Protein AF-A0A1A8HT46-F1 (afdb_monomer_lite)

Organism: Nothobranchius kuhntae (NCBI:txid321403)

Foldseek 3Di:
DWDDDPPDTADDEDPQFDDRPSPHGHFDPFDDADPAWGKDWPDDGGGPPIDIDHDGDPPDDDDDDDD

InterPro domains:
  IPR000436 Sushi/SCR/CCP domain [PF00084] (28-65)
  IPR000436 Sushi/SCR/CCP domain [cd00033] (28-66)
  IPR000742 EGF-like domain [PS00022] (11-22)
  IPR000742 EGF-like domain [PS01186] (11-22)
  IPR000742 EGF-like domain [PS50026] (1-23)
  IPR035976 Sushi/SCR/CCP superfamily [SSF57535] (26-66)

Secondary structure (DSSP, 8-state):
-EEEETTEEEE-PPTTEESTTS-EEPBPPPPPPPTTEEEEESSSTTBTT--EEEEEPTT----S---

Radius of gyration: 18.0 Å; chains: 1; bounding box: 32×15×56 Å

Sequence (67 aa):
RCVETINHSACLCEPGFIGNRCQTAKECPPLSPPENGYLKCSEGSSKFNTTCQFKCHPGFLLTGSSA

Structure (mmCIF, N/CA/C/O backbone):
data_AF-A0A1A8HT46-F1
#
_entry.id   AF-A0A1A8HT46-F1
#
loop_
_atom_site.group_PDB
_atom_site.id
_atom_site.type_symbol
_atom_site.label_atom_id
_atom_site.label_alt_id
_atom_site.label_comp_id
_atom_site.label_asym_id
_atom_site.label_entity_id
_atom_site.label_seq_id
_atom_site.pdbx_PDB_ins_code
_atom_site.Cartn_x
_atom_site.Cartn_y
_atom_site.Cartn_z
_atom_site.occupancy
_atom_site.B_iso_or_equiv
_atom_site.auth_seq_id
_atom_site.auth_comp_id
_atom_site.auth_asym_id
_atom_site.auth_atom_id
_atom_site.pdbx_PDB_model_num
ATOM 1 N N . ARG A 1 1 ? 14.632 -6.413 -17.774 1.00 73.69 1 ARG A N 1
ATOM 2 C CA . ARG A 1 1 ? 15.513 -6.992 -18.830 1.00 73.69 1 ARG A CA 1
ATOM 3 C C . ARG A 1 1 ? 15.129 -6.405 -20.183 1.00 73.69 1 ARG A C 1
ATOM 5 O O . ARG A 1 1 ? 13.987 -6.586 -20.573 1.00 73.69 1 ARG A O 1
ATOM 12 N N . CYS A 1 2 ? 16.021 -5.720 -20.900 1.00 79.25 2 CYS A N 1
ATOM 13 C CA . CYS A 1 2 ? 15.690 -5.198 -22.233 1.00 79.25 2 CYS A CA 1
ATOM 14 C C . CYS A 1 2 ? 16.057 -6.208 -23.321 1.00 79.25 2 CYS A C 1
ATOM 16 O O . CYS A 1 2 ? 17.097 -6.856 -23.244 1.00 79.25 2 CYS A O 1
ATOM 18 N N . VAL A 1 3 ? 15.141 -6.406 -24.263 1.00 82.62 3 VAL A N 1
ATOM 19 C CA . VAL A 1 3 ? 15.261 -7.328 -25.387 1.00 82.62 3 VAL A CA 1
ATOM 20 C C . VAL A 1 3 ? 15.159 -6.528 -26.680 1.00 82.62 3 VAL A C 1
ATOM 22 O O . VAL A 1 3 ? 14.280 -5.681 -26.845 1.00 82.62 3 VAL A O 1
ATOM 25 N N . GLU A 1 4 ? 16.088 -6.768 -27.592 1.00 74.81 4 GLU A N 1
ATOM 26 C CA . GLU A 1 4 ? 16.063 -6.159 -28.916 1.00 74.81 4 GLU A CA 1
ATOM 27 C C . GLU A 1 4 ? 15.132 -6.975 -29.817 1.00 74.81 4 GLU A C 1
ATOM 29 O O . GLU A 1 4 ? 15.327 -8.174 -30.013 1.00 74.81 4 GLU A O 1
ATOM 34 N N . THR A 1 5 ? 14.079 -6.335 -30.324 1.00 71.19 5 THR A N 1
ATOM 35 C CA . THR A 1 5 ? 13.186 -6.903 -31.348 1.00 71.19 5 THR A CA 1
ATOM 36 C C . THR A 1 5 ? 13.449 -6.221 -32.694 1.00 71.19 5 THR A C 1
ATOM 38 O O . THR A 1 5 ? 14.081 -5.167 -32.723 1.00 71.19 5 THR A O 1
ATOM 41 N N . ILE A 1 6 ? 12.951 -6.785 -33.805 1.00 73.00 6 ILE A N 1
ATOM 42 C CA . ILE A 1 6 ? 13.305 -6.426 -35.202 1.00 73.00 6 ILE A CA 1
ATOM 43 C C . ILE A 1 6 ? 13.010 -4.948 -35.592 1.00 73.00 6 ILE A C 1
ATOM 45 O O . ILE A 1 6 ? 13.358 -4.534 -36.691 1.00 73.00 6 ILE A O 1
ATOM 49 N N . ASN A 1 7 ? 12.456 -4.100 -34.711 1.00 61.19 7 ASN A N 1
ATOM 50 C CA . ASN A 1 7 ? 12.484 -2.638 -34.910 1.00 61.19 7 ASN A CA 1
ATOM 51 C C . ASN A 1 7 ? 12.330 -1.778 -33.628 1.00 61.19 7 ASN A C 1
ATOM 53 O O . ASN A 1 7 ? 12.017 -0.591 -33.714 1.00 61.19 7 ASN A O 1
ATOM 57 N N . HIS A 1 8 ? 12.477 -2.344 -32.422 1.00 64.69 8 HIS A N 1
ATOM 58 C CA . HIS A 1 8 ? 12.340 -1.577 -31.172 1.00 64.69 8 HIS A CA 1
ATOM 59 C C . HIS A 1 8 ? 12.983 -2.308 -29.984 1.00 64.69 8 HIS A C 1
ATOM 61 O O . HIS A 1 8 ? 12.803 -3.516 -29.809 1.00 64.69 8 HIS A O 1
ATOM 67 N N . SER A 1 9 ? 13.698 -1.579 -29.125 1.00 72.44 9 SER A N 1
ATOM 68 C CA . SER A 1 9 ? 14.179 -2.098 -27.840 1.00 72.44 9 SER A CA 1
ATOM 69 C C . SER A 1 9 ? 13.007 -2.184 -26.855 1.00 72.44 9 SER A C 1
ATOM 71 O O . SER A 1 9 ? 12.548 -1.155 -26.358 1.00 72.44 9 SER A O 1
ATOM 73 N N . ALA A 1 10 ? 12.500 -3.384 -26.577 1.00 75.50 10 ALA A N 1
ATOM 74 C CA . ALA A 1 10 ? 11.405 -3.592 -25.631 1.00 75.50 10 ALA A CA 1
ATOM 75 C C . ALA A 1 10 ? 11.962 -4.056 -24.280 1.00 75.50 10 ALA A C 1
ATOM 77 O O . ALA A 1 10 ? 12.758 -4.989 -24.225 1.00 75.50 10 ALA A O 1
ATOM 78 N N . CYS A 1 11 ? 11.557 -3.440 -23.168 1.00 84.38 11 CYS A N 1
ATOM 79 C CA . CYS A 1 11 ? 11.963 -3.904 -21.842 1.00 84.38 11 CYS A CA 1
ATOM 80 C C . CYS A 1 11 ? 10.894 -4.808 -21.219 1.00 84.38 11 CYS A C 1
ATOM 82 O O . CYS A 1 11 ? 9.736 -4.432 -21.075 1.00 84.38 11 CYS A O 1
ATOM 84 N N . LEU A 1 12 ? 11.306 -6.020 -20.845 1.00 86.81 12 LEU A N 1
ATOM 85 C CA . LEU A 1 12 ? 10.549 -6.922 -19.987 1.00 86.81 12 LEU A CA 1
ATOM 86 C C . LEU A 1 12 ? 10.659 -6.405 -18.553 1.00 86.81 12 LEU A C 1
ATOM 88 O O . LEU A 1 12 ? 11.765 -6.354 -17.992 1.00 86.81 12 LEU A O 1
ATOM 92 N N . CYS A 1 13 ? 9.519 -5.995 -18.006 1.00 88.00 13 CYS A N 1
ATOM 93 C CA . CYS A 1 13 ? 9.407 -5.453 -16.661 1.00 88.00 13 CYS A CA 1
ATOM 94 C C . CYS A 1 13 ? 9.168 -6.549 -15.631 1.00 88.00 13 CYS A C 1
ATOM 96 O O . CYS A 1 13 ? 8.488 -7.538 -15.908 1.00 88.00 13 CYS A O 1
ATOM 98 N N . GLU A 1 14 ? 9.696 -6.326 -14.430 1.00 89.81 14 GLU A N 1
ATOM 99 C CA . GLU A 1 14 ? 9.309 -7.102 -13.258 1.00 89.81 14 GLU A CA 1
ATOM 100 C C . GLU A 1 14 ? 7.803 -6.933 -12.988 1.00 89.81 14 GLU A C 1
ATOM 102 O O . GLU A 1 14 ? 7.213 -5.906 -13.368 1.00 89.81 14 GLU A O 1
ATOM 107 N N . PRO A 1 15 ? 7.156 -7.914 -12.332 1.00 89.81 15 PRO A N 1
ATOM 108 C CA . PRO A 1 15 ? 5.762 -7.796 -11.938 1.00 89.81 15 PRO A CA 1
ATOM 109 C C . PRO A 1 15 ? 5.505 -6.470 -11.224 1.00 89.81 15 PRO A C 1
ATOM 111 O O . PRO A 1 15 ? 6.269 -6.055 -10.358 1.00 89.81 15 PRO A O 1
ATOM 114 N N . GLY A 1 16 ? 4.426 -5.795 -11.621 1.00 90.00 16 GLY A N 1
ATOM 115 C CA . GLY A 1 16 ? 4.034 -4.531 -11.006 1.00 90.00 16 GLY A CA 1
ATOM 116 C C . GLY A 1 16 ? 4.733 -3.277 -11.533 1.00 90.00 16 GLY A C 1
ATOM 117 O O . GLY A 1 16 ? 4.462 -2.206 -11.007 1.00 90.00 16 GLY A O 1
ATOM 118 N N . PHE A 1 17 ? 5.542 -3.358 -12.594 1.00 90.69 17 PHE A N 1
ATOM 119 C CA . PHE A 1 17 ? 6.111 -2.186 -13.276 1.00 90.69 17 PHE A CA 1
ATOM 120 C C . PHE A 1 17 ? 5.672 -2.102 -14.746 1.00 90.69 17 PHE A C 1
ATOM 122 O O . PHE A 1 17 ? 5.422 -3.117 -15.397 1.00 90.69 17 PHE A O 1
ATOM 129 N N . ILE A 1 18 ? 5.546 -0.878 -15.260 1.00 89.06 18 ILE A N 1
ATOM 130 C CA . ILE A 1 18 ? 5.128 -0.531 -16.625 1.00 89.06 18 ILE A CA 1
ATOM 131 C C . ILE A 1 18 ? 5.976 0.621 -17.190 1.00 89.06 18 ILE A C 1
ATOM 133 O O . ILE A 1 18 ? 6.722 1.292 -16.472 1.00 89.06 18 ILE A O 1
ATOM 137 N N . GLY A 1 19 ? 5.846 0.852 -18.497 1.00 88.50 19 GLY A N 1
ATOM 138 C CA . GLY A 1 19 ? 6.600 1.857 -19.248 1.00 88.50 19 GLY A CA 1
ATOM 139 C C . GLY A 1 19 ? 7.686 1.235 -20.123 1.00 88.50 19 GLY A C 1
ATOM 140 O O . GLY A 1 19 ? 8.069 0.081 -19.944 1.00 88.50 19 GLY A O 1
ATOM 141 N N . ASN A 1 20 ? 8.202 2.009 -21.077 1.00 85.38 20 ASN A N 1
ATOM 142 C CA . ASN A 1 20 ? 9.229 1.549 -22.019 1.00 85.38 20 ASN A CA 1
ATOM 143 C C . ASN A 1 20 ? 10.545 1.145 -21.335 1.00 85.38 20 ASN A C 1
ATOM 145 O O . ASN A 1 20 ? 11.285 0.326 -21.870 1.00 85.38 20 ASN A O 1
ATOM 149 N N . ARG A 1 21 ? 10.832 1.710 -20.158 1.00 85.81 21 ARG A N 1
ATOM 150 C CA . ARG A 1 21 ? 11.988 1.374 -19.319 1.00 85.81 21 ARG A CA 1
ATOM 151 C C . ARG A 1 21 ? 11.570 0.875 -17.935 1.00 85.81 21 ARG A C 1
ATOM 153 O O . ARG A 1 21 ? 12.384 0.894 -17.019 1.00 85.81 21 ARG A O 1
ATOM 160 N N . CYS A 1 22 ? 10.317 0.439 -17.776 1.00 89.50 22 CYS A N 1
ATOM 161 C CA . CYS A 1 22 ? 9.772 -0.039 -16.501 1.00 89.50 22 CYS A CA 1
ATOM 162 C C . CYS A 1 22 ? 9.844 0.996 -15.362 1.00 89.50 22 CYS A C 1
ATOM 164 O O . CYS A 1 22 ? 9.940 0.636 -14.192 1.00 89.50 22 CYS A O 1
ATOM 166 N N . GLN A 1 23 ? 9.826 2.287 -15.702 1.00 89.75 23 GLN A N 1
ATOM 167 C CA . GLN A 1 23 ? 10.028 3.384 -14.755 1.00 89.75 23 GLN A CA 1
AT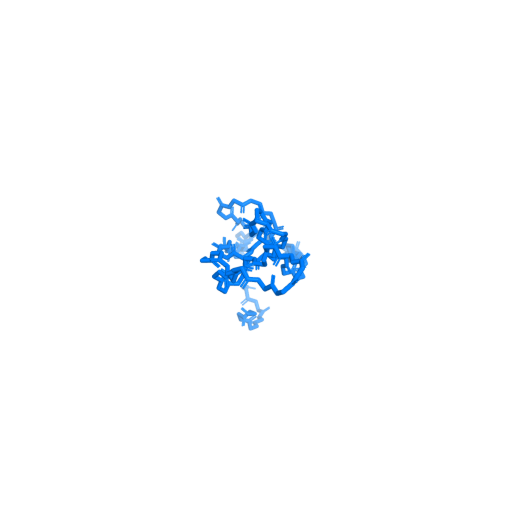OM 168 C C . GLN A 1 23 ? 8.814 3.675 -13.861 1.00 89.75 23 GLN A C 1
ATOM 170 O O . GLN A 1 23 ? 8.925 4.439 -12.905 1.00 89.75 23 GLN A O 1
ATOM 175 N N . THR A 1 24 ? 7.648 3.114 -14.180 1.00 89.50 24 THR A N 1
ATOM 176 C CA . THR A 1 24 ? 6.391 3.426 -13.499 1.00 89.50 24 THR A CA 1
ATOM 177 C C . THR A 1 24 ? 5.880 2.184 -12.779 1.00 89.50 24 THR A C 1
ATOM 179 O O . THR A 1 24 ? 5.622 1.164 -13.411 1.00 89.50 24 THR A O 1
ATOM 182 N N . ALA A 1 25 ? 5.709 2.257 -11.459 1.00 90.25 25 ALA A N 1
ATOM 183 C CA . ALA A 1 25 ? 5.010 1.214 -10.710 1.00 90.25 25 ALA A CA 1
ATOM 184 C C . ALA A 1 25 ? 3.516 1.230 -11.070 1.00 90.25 25 ALA A C 1
ATOM 186 O O . ALA A 1 25 ? 2.918 2.301 -11.173 1.00 90.25 25 ALA A O 1
ATOM 187 N N . LYS A 1 26 ? 2.917 0.051 -11.257 1.00 91.19 26 LYS A N 1
ATOM 188 C CA . LYS A 1 26 ? 1.475 -0.101 -11.463 1.00 91.19 26 LYS A CA 1
ATOM 189 C C . LYS A 1 26 ? 0.731 0.465 -10.264 1.00 91.19 26 LYS A C 1
ATOM 191 O O . LYS A 1 26 ? 1.149 0.273 -9.122 1.00 91.19 26 LYS A O 1
ATOM 196 N N . GLU A 1 27 ? -0.384 1.113 -10.548 1.00 89.25 27 GLU A N 1
ATOM 197 C CA . GLU A 1 27 ? -1.270 1.644 -9.526 1.00 89.25 27 GLU A CA 1
ATOM 198 C C . GLU A 1 27 ? -2.416 0.660 -9.270 1.00 89.25 27 GLU A C 1
ATOM 200 O O . GLU A 1 27 ? -2.985 0.071 -10.192 1.00 89.25 27 GLU A O 1
ATOM 205 N N . CYS A 1 28 ? -2.711 0.450 -7.997 1.00 85.31 28 CYS A N 1
ATOM 206 C CA . CYS A 1 28 ? -3.890 -0.224 -7.492 1.00 85.31 28 CYS A CA 1
ATOM 207 C C . CYS A 1 28 ? -5.044 0.785 -7.380 1.00 85.31 28 CYS A C 1
ATOM 209 O O . CYS A 1 28 ? -4.803 1.994 -7.309 1.00 85.31 28 CYS A O 1
ATOM 211 N N . PRO A 1 29 ? -6.299 0.313 -7.307 1.00 86.12 29 PRO A N 1
ATOM 212 C CA . PRO A 1 29 ? -7.416 1.174 -6.954 1.00 86.12 29 PRO A CA 1
ATOM 213 C C . PRO A 1 29 ? -7.142 1.930 -5.646 1.00 86.12 29 PRO A C 1
ATOM 215 O O . PRO A 1 29 ? -6.565 1.352 -4.716 1.00 86.12 29 PRO A O 1
ATOM 218 N N . PRO A 1 30 ? -7.549 3.205 -5.555 1.00 82.44 30 PRO A N 1
ATOM 219 C CA . PRO A 1 30 ? -7.349 3.988 -4.354 1.00 82.44 30 PRO A CA 1
ATOM 220 C C . PRO A 1 30 ? -8.100 3.384 -3.173 1.00 82.44 30 PRO A C 1
ATOM 222 O O . PRO A 1 30 ? -9.278 3.044 -3.268 1.00 82.44 30 PRO A O 1
ATOM 225 N N . LEU A 1 31 ? -7.403 3.280 -2.045 1.00 85.12 31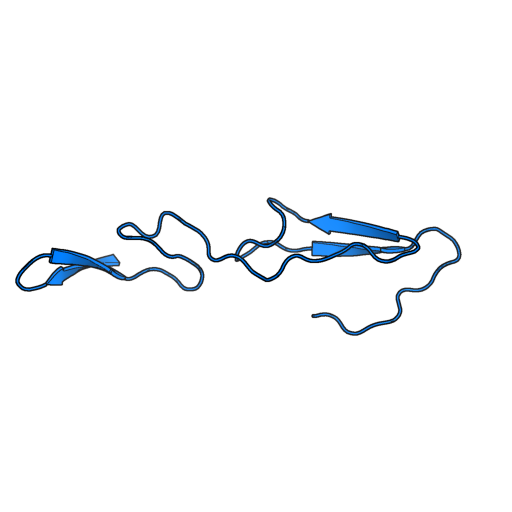 LEU A N 1
ATOM 226 C CA . LEU A 1 31 ? -7.995 2.876 -0.778 1.00 85.12 31 LEU A CA 1
ATOM 227 C C . LEU A 1 31 ? -8.528 4.107 -0.046 1.00 85.12 31 LEU A C 1
ATOM 229 O O . LEU A 1 31 ? -7.848 5.130 0.054 1.00 85.12 31 LEU A O 1
ATOM 233 N N . SER A 1 32 ? -9.735 3.995 0.499 1.00 86.31 32 SER A N 1
ATOM 234 C CA . SER A 1 32 ? -10.349 5.041 1.317 1.00 86.31 32 SER A CA 1
ATOM 235 C C . SER A 1 32 ? -10.186 4.735 2.808 1.00 86.31 32 SER A C 1
ATOM 237 O O . SER A 1 32 ? -10.197 3.564 3.199 1.00 86.31 32 SER A O 1
ATOM 239 N N . PRO A 1 33 ? -10.033 5.760 3.663 1.00 87.94 33 PRO A N 1
ATOM 240 C CA . PRO A 1 33 ? -10.055 5.560 5.103 1.00 87.94 33 PRO A CA 1
ATOM 241 C C . PRO A 1 33 ? -11.450 5.0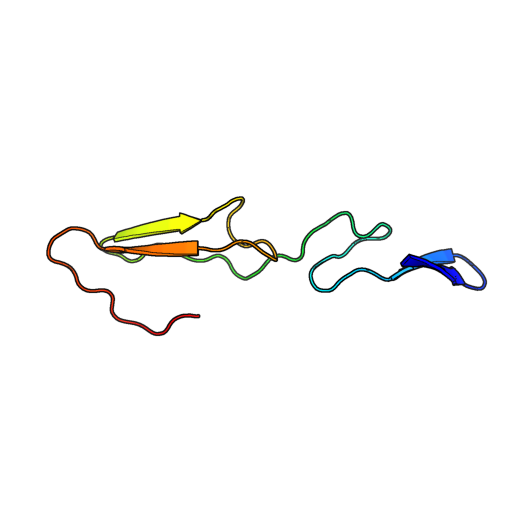98 5.564 1.00 87.94 33 PRO A C 1
ATOM 243 O O . PRO A 1 33 ? -12.453 5.443 4.936 1.00 87.94 33 PRO A O 1
ATOM 246 N N . PRO A 1 34 ? -11.533 4.336 6.665 1.00 89.19 34 PRO A N 1
ATOM 247 C CA . PRO A 1 34 ? -12.808 3.972 7.265 1.00 89.19 34 PRO A CA 1
ATOM 248 C C . PRO A 1 34 ? -13.447 5.203 7.925 1.00 89.19 34 PRO A C 1
ATOM 250 O O . PRO A 1 34 ? -12.734 6.079 8.408 1.00 89.19 34 PRO A O 1
ATOM 253 N N . GLU A 1 35 ? -14.781 5.239 8.001 1.00 90.81 35 GLU A N 1
ATOM 254 C CA . GLU A 1 35 ? -15.550 6.378 8.543 1.00 90.81 35 GLU A CA 1
ATOM 255 C C . GLU A 1 35 ? -15.060 6.826 9.931 1.00 90.81 35 GLU A C 1
ATOM 257 O O . GLU A 1 35 ? -14.906 8.015 10.193 1.00 90.81 35 GLU A O 1
ATOM 262 N N . ASN A 1 36 ? -14.736 5.862 10.798 1.00 92.50 36 ASN A N 1
ATOM 263 C CA . ASN A 1 36 ? -14.275 6.104 12.164 1.00 92.50 36 ASN A CA 1
ATOM 264 C C . ASN A 1 36 ? -12.823 5.659 12.368 1.00 92.50 36 ASN A C 1
ATOM 266 O O . ASN A 1 36 ? -12.474 5.016 13.361 1.00 92.50 36 ASN A O 1
ATOM 270 N N . GLY A 1 37 ? -11.954 6.002 11.423 1.00 92.12 37 GLY A N 1
ATOM 271 C CA . GLY A 1 37 ? -10.535 5.722 11.543 1.00 92.12 37 GLY A CA 1
ATOM 272 C C . GLY A 1 37 ? -9.699 6.397 10.471 1.00 92.12 37 GLY A C 1
ATOM 273 O O . GLY A 1 37 ? -10.092 7.387 9.864 1.00 92.12 37 GLY A O 1
ATOM 274 N N . TYR A 1 38 ? -8.509 5.858 10.251 1.00 91.19 38 TYR A N 1
ATOM 275 C CA . TYR A 1 38 ? -7.562 6.366 9.277 1.00 91.19 38 TYR A CA 1
ATOM 276 C C . TYR A 1 38 ? -6.786 5.228 8.615 1.00 91.19 38 TYR A C 1
ATOM 278 O O . TYR A 1 38 ? -6.639 4.129 9.155 1.00 91.19 38 TYR A O 1
ATOM 286 N N . LEU A 1 39 ? -6.273 5.515 7.424 1.00 89.88 39 LEU A N 1
ATOM 287 C CA . LEU A 1 39 ? -5.395 4.642 6.658 1.00 89.88 39 LEU A CA 1
ATOM 288 C C . LEU A 1 39 ? -3.963 5.179 6.762 1.00 89.88 39 LEU A C 1
ATOM 290 O O . LEU A 1 39 ? -3.741 6.379 6.608 1.00 89.88 39 LEU A O 1
ATOM 294 N N . LYS A 1 40 ? -2.982 4.307 7.002 1.00 88.94 40 LYS A N 1
ATOM 295 C CA . LYS A 1 40 ? -1.555 4.642 6.887 1.00 88.94 40 LYS A CA 1
ATOM 296 C C . LYS A 1 40 ? -0.899 3.758 5.840 1.00 88.94 40 LYS A C 1
ATOM 298 O O . LYS A 1 40 ? -0.904 2.544 6.000 1.00 88.94 40 LYS A O 1
ATOM 303 N N . CYS A 1 41 ? -0.317 4.361 4.810 1.00 88.06 41 CYS A N 1
ATOM 304 C CA . CYS A 1 41 ? 0.419 3.655 3.761 1.00 88.06 41 CYS A CA 1
ATOM 305 C C . CYS A 1 41 ? 1.915 3.950 3.851 1.00 88.06 41 CYS A C 1
ATOM 307 O O . CYS A 1 41 ? 2.302 5.030 4.293 1.00 88.06 41 CYS A O 1
ATOM 309 N N . SER A 1 42 ? 2.738 2.987 3.438 1.00 85.00 42 SER A N 1
ATOM 310 C CA . SER A 1 42 ? 4.188 3.066 3.624 1.00 85.00 42 SER A CA 1
ATOM 311 C C . SER A 1 42 ? 4.890 4.055 2.686 1.00 85.00 42 SER A C 1
ATOM 313 O O . SER A 1 42 ? 5.887 4.612 3.113 1.00 85.00 42 SER A O 1
ATOM 315 N N . GLU A 1 43 ? 4.395 4.272 1.459 1.00 69.94 43 GLU A N 1
ATOM 316 C CA . GLU A 1 43 ? 4.882 5.281 0.494 1.00 69.94 43 GLU A CA 1
ATOM 317 C C . GLU A 1 43 ? 3.924 5.332 -0.713 1.00 69.94 43 GLU A C 1
ATOM 319 O O . GLU A 1 43 ? 3.719 4.303 -1.362 1.00 69.94 43 GLU A O 1
ATOM 324 N N . GLY A 1 44 ? 3.344 6.505 -1.012 1.00 65.25 44 GLY A N 1
ATOM 325 C CA . GLY A 1 44 ? 2.393 6.729 -2.115 1.00 65.25 44 GLY A CA 1
ATOM 326 C C . GLY A 1 44 ? 1.087 5.933 -1.989 1.00 65.25 44 GLY A C 1
ATOM 327 O O . GLY A 1 44 ? 1.084 4.714 -1.874 1.00 65.25 44 GLY A O 1
ATOM 328 N N . SER A 1 45 ? -0.070 6.592 -2.025 1.00 65.38 45 SER A N 1
ATOM 329 C CA . SER A 1 45 ? -1.343 5.869 -2.006 1.00 65.38 45 SER A CA 1
ATOM 330 C C . SER A 1 45 ? -1.479 5.033 -3.278 1.00 65.38 45 SER A C 1
ATOM 332 O O . SER A 1 45 ? -1.650 5.591 -4.361 1.00 65.38 45 SER A O 1
ATOM 334 N N . SER A 1 46 ? -1.503 3.707 -3.123 1.00 78.00 46 SER A N 1
ATOM 3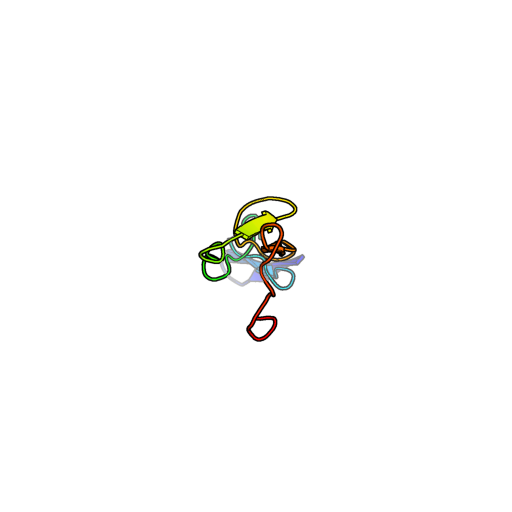35 C CA . SER A 1 46 ? -1.946 2.746 -4.147 1.00 78.00 46 SER A CA 1
ATOM 336 C C . SER A 1 46 ? -0.924 2.384 -5.230 1.00 78.00 46 SER A C 1
ATOM 338 O O . SER A 1 46 ? -1.320 2.101 -6.350 1.00 78.00 46 SER A O 1
ATOM 340 N N . LYS A 1 47 ? 0.381 2.337 -4.948 1.00 87.38 47 LYS A N 1
ATOM 341 C CA . LYS A 1 47 ? 1.356 1.760 -5.895 1.00 87.38 47 LYS A CA 1
ATOM 342 C C . LYS A 1 47 ? 1.660 0.299 -5.580 1.00 87.38 47 LYS A C 1
ATOM 344 O O . LYS A 1 47 ? 1.464 -0.180 -4.464 1.00 87.38 47 LYS A O 1
ATOM 349 N N . PHE A 1 48 ? 2.146 -0.424 -6.583 1.00 86.75 48 PHE A N 1
ATOM 350 C CA . PHE A 1 48 ? 2.665 -1.773 -6.400 1.00 86.75 48 PHE A CA 1
ATOM 351 C C . PHE A 1 48 ? 3.767 -1.786 -5.327 1.00 86.75 48 PHE A C 1
ATOM 353 O O . PHE A 1 48 ? 4.613 -0.894 -5.305 1.00 86.75 48 PHE A O 1
ATOM 360 N N . ASN A 1 49 ? 3.749 -2.798 -4.453 1.00 85.75 49 ASN A N 1
ATOM 361 C CA . ASN A 1 49 ? 4.557 -2.900 -3.225 1.00 85.75 49 ASN A CA 1
ATOM 362 C C . ASN A 1 49 ? 4.257 -1.870 -2.118 1.00 85.75 49 ASN A C 1
ATOM 364 O O . ASN A 1 49 ? 4.958 -1.858 -1.106 1.00 85.75 49 ASN A O 1
ATOM 368 N N . THR A 1 50 ? 3.210 -1.046 -2.232 1.00 87.06 50 THR A N 1
ATOM 369 C CA . THR A 1 50 ? 2.755 -0.235 -1.097 1.00 87.06 50 THR A CA 1
ATOM 370 C C . THR A 1 50 ? 1.925 -1.088 -0.141 1.00 87.06 50 THR A C 1
ATOM 372 O O . THR A 1 50 ? 0.892 -1.642 -0.512 1.00 87.06 50 THR A O 1
ATOM 375 N N . THR A 1 51 ? 2.326 -1.114 1.128 1.00 87.06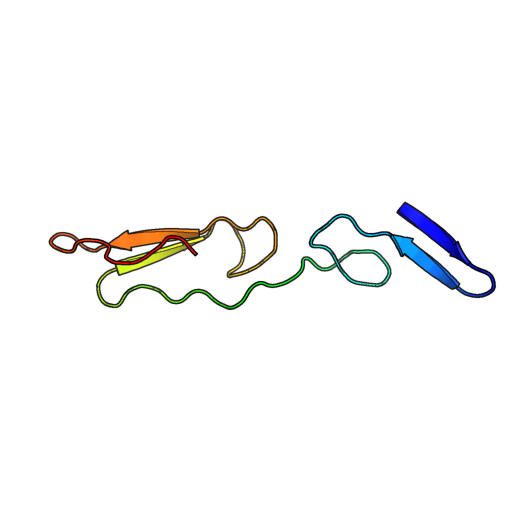 51 THR A N 1
ATOM 376 C CA . THR A 1 51 ? 1.512 -1.673 2.214 1.00 87.06 51 THR A CA 1
ATOM 377 C C . THR A 1 51 ? 0.710 -0.566 2.884 1.00 87.06 51 THR A C 1
ATOM 379 O O . THR A 1 51 ? 1.272 0.470 3.250 1.00 87.06 51 THR A O 1
ATOM 382 N N . CYS A 1 52 ? -0.587 -0.800 3.083 1.00 87.38 52 CYS A N 1
ATOM 383 C CA . CYS A 1 52 ? -1.474 0.094 3.818 1.00 87.38 52 CYS A CA 1
ATOM 384 C C . CYS A 1 52 ? -2.093 -0.621 5.023 1.00 87.38 52 CYS A C 1
ATOM 386 O O . CYS A 1 52 ? -2.485 -1.781 4.945 1.00 87.38 52 CYS A O 1
ATOM 388 N N . GLN A 1 53 ? -2.188 0.089 6.144 1.00 89.19 53 GLN A N 1
ATOM 389 C CA . GLN A 1 53 ? -2.790 -0.381 7.382 1.00 89.19 53 GLN A CA 1
ATOM 390 C C . GLN A 1 53 ? -3.993 0.488 7.736 1.00 89.19 53 GLN A C 1
ATOM 392 O O . GLN A 1 53 ? -3.896 1.715 7.807 1.00 89.19 53 GLN A O 1
ATOM 397 N N . PHE A 1 54 ? -5.111 -0.168 8.024 1.00 90.31 54 PHE A N 1
ATOM 398 C CA . PHE A 1 54 ? -6.291 0.466 8.592 1.00 90.31 54 PHE A CA 1
ATOM 399 C C . PHE A 1 54 ? -6.154 0.559 10.112 1.00 90.31 54 PHE A C 1
ATOM 401 O O . PHE A 1 54 ? -5.778 -0.410 10.773 1.00 90.31 54 PHE A O 1
ATOM 408 N N . LYS A 1 55 ? -6.487 1.717 10.681 1.00 90.38 55 LYS A N 1
ATOM 409 C CA . LYS A 1 55 ? -6.602 1.912 12.128 1.00 90.38 55 LYS A CA 1
ATOM 410 C C . LYS A 1 55 ? -7.927 2.571 12.462 1.00 90.38 55 LYS A C 1
ATOM 412 O O . LYS A 1 55 ? -8.301 3.553 11.836 1.00 90.38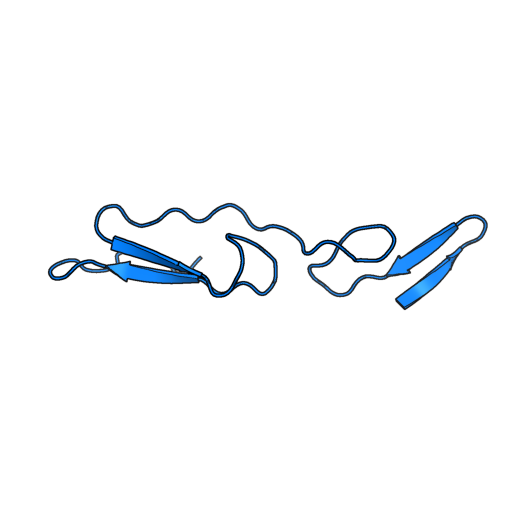 55 LYS A O 1
ATOM 417 N N . CYS A 1 56 ? -8.605 2.043 13.472 1.00 92.56 56 CYS A N 1
ATOM 418 C CA . CYS A 1 56 ? -9.825 2.634 14.008 1.00 92.56 56 CYS A CA 1
ATOM 419 C C . CYS A 1 56 ? -9.495 3.650 15.104 1.00 92.56 56 CYS A C 1
ATOM 421 O O . CYS A 1 56 ? -8.483 3.523 15.803 1.00 92.56 56 CYS A O 1
ATOM 423 N N . HIS A 1 57 ? -10.357 4.649 15.265 1.00 94.06 57 HIS A N 1
ATOM 424 C CA . HIS A 1 57 ? -10.347 5.501 16.446 1.00 94.06 57 HIS A CA 1
ATOM 425 C C . HIS A 1 57 ? -10.713 4.687 17.703 1.00 94.06 57 HIS A C 1
ATOM 427 O O . HIS A 1 57 ? -11.347 3.631 17.596 1.00 94.06 57 HIS A O 1
ATOM 433 N N . PRO A 1 58 ? -10.321 5.148 18.906 1.00 94.50 58 PRO A N 1
ATOM 434 C CA . PRO A 1 58 ? -10.691 4.484 20.152 1.00 94.50 58 PRO A CA 1
ATOM 435 C C . PRO A 1 58 ? -12.208 4.277 20.263 1.00 94.50 58 PRO A C 1
ATOM 437 O O . PRO A 1 58 ? -12.978 5.187 19.971 1.00 94.50 58 PRO A O 1
ATOM 440 N N . GLY A 1 59 ? -12.626 3.083 20.690 1.00 95.12 59 GLY A N 1
ATOM 441 C CA . GLY A 1 59 ? -14.042 2.711 20.815 1.00 95.12 59 GLY A CA 1
ATOM 442 C C . GLY A 1 59 ? -14.669 2.106 19.554 1.00 95.12 59 GLY A C 1
ATOM 443 O O . GLY A 1 59 ? -15.800 1.636 19.623 1.00 95.12 59 GLY A O 1
ATOM 444 N N . PHE A 1 60 ? -13.941 2.052 18.435 1.00 93.00 60 PHE A N 1
ATOM 445 C CA . PHE A 1 60 ? -14.409 1.447 17.188 1.00 93.00 60 PHE A CA 1
ATOM 446 C C . PHE A 1 60 ? -13.655 0.159 16.861 1.00 93.00 60 PHE A C 1
ATOM 448 O O . PHE A 1 60 ? -12.467 0.012 17.156 1.00 93.00 60 PHE A O 1
ATOM 455 N N . LEU A 1 61 ? -14.358 -0.768 16.213 1.00 90.44 61 LEU A N 1
ATOM 456 C CA . LEU A 1 61 ? -13.817 -2.039 15.745 1.00 90.44 61 LEU A CA 1
ATOM 457 C C . LEU A 1 61 ? -13.779 -2.058 14.221 1.00 90.44 61 LEU A C 1
ATOM 459 O O . LEU A 1 61 ? -14.729 -1.645 13.554 1.00 90.44 61 LEU A O 1
ATOM 463 N N . LEU A 1 62 ? -12.681 -2.574 13.675 1.00 87.69 62 LEU A N 1
ATOM 464 C CA . LEU A 1 62 ? -12.534 -2.740 12.237 1.00 87.69 62 LEU A CA 1
ATOM 465 C C . LEU A 1 62 ? -13.452 -3.880 11.780 1.00 87.69 62 LEU A C 1
ATOM 467 O O . LEU A 1 62 ? -13.290 -5.015 12.222 1.00 87.69 62 LEU A O 1
ATOM 471 N N . THR A 1 63 ? -14.406 -3.576 10.904 1.00 84.88 63 THR A N 1
ATOM 472 C CA . THR A 1 63 ? -15.310 -4.565 10.301 1.00 84.88 63 THR A CA 1
ATOM 473 C C . THR A 1 63 ? -15.123 -4.546 8.791 1.00 84.88 63 THR A C 1
ATOM 475 O O . THR A 1 63 ? -15.327 -3.515 8.156 1.00 84.88 63 THR A O 1
ATOM 478 N N . GLY A 1 64 ? -14.713 -5.679 8.224 1.00 78.25 64 GLY A N 1
ATOM 479 C CA . GLY A 1 64 ? -14.447 -5.839 6.795 1.00 78.25 64 GLY A CA 1
ATOM 480 C C . GLY A 1 64 ? -13.385 -6.905 6.527 1.00 78.25 64 GLY A C 1
ATOM 481 O O . GLY A 1 64 ? -12.718 -7.376 7.448 1.00 78.25 64 GLY A O 1
ATOM 482 N N . SER A 1 65 ? -13.233 -7.292 5.263 1.00 58.78 65 SER A N 1
ATOM 483 C CA . SER A 1 65 ? -12.176 -8.201 4.810 1.00 58.78 65 SER A CA 1
ATOM 484 C C . SER A 1 65 ? -10.927 -7.407 4.423 1.00 58.78 65 SER A C 1
ATOM 486 O O . SER A 1 65 ? -11.040 -6.335 3.831 1.00 58.78 65 SER A O 1
ATOM 488 N N . SER A 1 66 ? -9.738 -7.934 4.727 1.00 55.09 66 SER A N 1
ATOM 489 C CA . SER A 1 66 ? -8.495 -7.482 4.091 1.00 55.09 66 SER A CA 1
ATOM 490 C C . SER A 1 66 ? -8.647 -7.606 2.571 1.00 55.09 66 SER A C 1
ATOM 492 O O . SER A 1 66 ? -8.940 -8.706 2.098 1.00 55.09 66 SER A O 1
ATOM 494 N N . ALA A 1 67 ? -8.512 -6.491 1.849 1.00 51.44 67 ALA A N 1
ATOM 495 C CA . ALA A 1 67 ? -8.486 -6.473 0.386 1.00 51.44 67 ALA A CA 1
ATOM 496 C C . ALA A 1 67 ? -7.198 -7.106 -0.153 1.00 51.44 67 ALA A C 1
ATOM 498 O O . ALA A 1 67 ? -6.144 -6.919 0.502 1.00 51.44 67 ALA A O 1
#

pLDDT: mean 83.62, std 9.92, range [51.44, 95.12]